Protein AF-A0A2S2P7T7-F1 (afdb_monomer_lite)

pLDDT: mean 81.92, std 14.84, range [44.72, 95.69]

Structure (mmCIF, N/CA/C/O backbone):
data_AF-A0A2S2P7T7-F1
#
_entry.id   AF-A0A2S2P7T7-F1
#
loop_
_atom_site.group_PDB
_atom_site.id
_atom_site.type_symbol
_atom_site.label_atom_id
_atom_site.label_alt_id
_atom_site.label_comp_id
_atom_site.label_asym_id
_atom_site.label_entity_id
_atom_site.label_seq_id
_atom_site.pdbx_PDB_ins_code
_atom_site.Cartn_x
_atom_site.Cartn_y
_atom_site.Cartn_z
_atom_site.occupancy
_atom_site.B_iso_or_equiv
_atom_site.auth_seq_id
_atom_site.auth_comp_id
_atom_site.auth_asym_id
_atom_site.auth_atom_id
_atom_site.pdbx_PDB_model_num
ATOM 1 N N . MET A 1 1 ? -7.819 6.870 -33.671 1.00 62.91 1 MET A N 1
ATOM 2 C CA . MET A 1 1 ? -7.763 7.494 -32.332 1.00 62.91 1 MET A CA 1
ATOM 3 C C . MET A 1 1 ? -7.593 6.439 -31.239 1.00 62.91 1 MET A C 1
ATOM 5 O O . MET A 1 1 ? -6.478 6.295 -30.756 1.00 62.91 1 MET A O 1
ATOM 9 N N . ALA A 1 2 ? -8.591 5.577 -31.005 1.00 85.56 2 ALA A N 1
ATOM 10 C CA . ALA A 1 2 ? -8.567 4.539 -29.960 1.00 85.56 2 ALA A CA 1
ATOM 11 C C . ALA A 1 2 ? -7.322 3.619 -29.948 1.00 85.56 2 ALA A C 1
ATOM 13 O O . ALA A 1 2 ? -6.771 3.332 -28.892 1.00 85.56 2 ALA A O 1
ATOM 14 N N . ARG A 1 3 ? -6.806 3.193 -31.115 1.00 87.12 3 ARG A N 1
ATOM 15 C CA . ARG A 1 3 ? -5.584 2.357 -31.189 1.00 87.12 3 ARG A CA 1
ATOM 16 C C . ARG A 1 3 ? -4.334 3.067 -30.654 1.00 87.12 3 ARG A C 1
ATOM 18 O O . ARG A 1 3 ? -3.453 2.417 -30.099 1.00 87.12 3 ARG A O 1
ATOM 25 N N . HIS A 1 4 ? -4.224 4.375 -30.872 1.00 84.88 4 HIS A N 1
ATOM 26 C CA . HIS A 1 4 ? -3.095 5.164 -30.381 1.00 84.88 4 HIS A CA 1
ATOM 27 C C . HIS A 1 4 ? -3.214 5.376 -28.868 1.00 84.88 4 HIS A C 1
ATOM 29 O O . HIS A 1 4 ? -2.257 5.123 -28.146 1.00 84.88 4 HIS A O 1
ATOM 35 N N . GLU A 1 5 ? -4.407 5.722 -28.387 1.00 88.88 5 GLU A N 1
ATOM 36 C CA . GLU A 1 5 ? -4.699 5.879 -26.957 1.00 88.88 5 GLU A CA 1
ATOM 37 C C . GLU A 1 5 ? -4.453 4.586 -26.175 1.00 88.88 5 GLU A C 1
ATOM 39 O O . GLU A 1 5 ? -3.757 4.612 -25.165 1.00 88.88 5 GLU A O 1
ATOM 44 N N . ALA A 1 6 ? -4.915 3.438 -26.681 1.00 91.12 6 ALA A N 1
ATOM 45 C CA . ALA A 1 6 ? -4.672 2.136 -26.061 1.00 91.12 6 ALA A CA 1
ATOM 46 C C . ALA A 1 6 ? -3.173 1.795 -25.984 1.00 91.12 6 ALA A C 1
ATOM 48 O O . ALA A 1 6 ? -2.701 1.286 -24.968 1.00 91.12 6 ALA A O 1
ATOM 49 N N . LYS A 1 7 ? -2.396 2.113 -27.031 1.00 88.31 7 LYS A N 1
ATOM 50 C CA . LYS A 1 7 ? -0.932 1.948 -27.016 1.00 88.31 7 LYS A CA 1
ATOM 51 C C . LYS A 1 7 ? -0.272 2.852 -25.976 1.00 88.31 7 LYS A C 1
ATOM 53 O O . LYS A 1 7 ? 0.598 2.390 -25.240 1.00 88.31 7 LYS A O 1
ATOM 58 N N . CYS A 1 8 ? -0.688 4.115 -25.898 1.00 86.19 8 CYS A N 1
ATOM 59 C CA . CYS A 1 8 ? -0.191 5.057 -24.900 1.00 86.19 8 CYS A CA 1
ATOM 60 C C . CYS A 1 8 ? -0.525 4.585 -23.483 1.00 86.19 8 CYS A C 1
ATOM 62 O O . CYS A 1 8 ? 0.362 4.552 -22.634 1.00 86.19 8 CYS A O 1
ATOM 64 N N . LEU A 1 9 ? -1.760 4.154 -23.231 1.00 88.88 9 LEU A N 1
ATOM 65 C CA . LEU A 1 9 ? -2.179 3.627 -21.936 1.00 88.88 9 LEU A CA 1
ATOM 66 C C . LEU A 1 9 ? -1.375 2.381 -21.548 1.00 88.88 9 LEU A C 1
ATOM 68 O O . LEU A 1 9 ? -0.834 2.321 -20.448 1.00 88.88 9 LEU A O 1
ATOM 72 N N . CYS A 1 10 ? -1.217 1.429 -22.473 1.00 87.38 10 CYS A N 1
ATOM 73 C CA . CYS A 1 10 ? -0.396 0.240 -22.253 1.00 87.38 10 CYS A CA 1
ATOM 74 C C . CYS A 1 10 ? 1.048 0.605 -21.883 1.00 87.38 10 CYS A C 1
ATOM 76 O O . CYS A 1 10 ? 1.634 -0.042 -21.019 1.00 87.38 10 CYS A O 1
ATOM 78 N N . LYS A 1 11 ? 1.627 1.637 -22.511 1.00 85.19 11 LYS A N 1
ATOM 79 C CA . LYS A 1 11 ? 2.972 2.110 -22.164 1.00 85.19 11 LYS A CA 1
ATOM 80 C C . LYS A 1 11 ? 3.027 2.633 -20.726 1.00 85.19 11 LYS A C 1
ATOM 82 O O . LYS A 1 11 ? 3.958 2.280 -20.018 1.00 85.19 11 LYS A O 1
ATOM 87 N N . HIS A 1 12 ? 2.039 3.417 -20.292 1.00 86.00 12 HIS A N 1
ATOM 88 C CA . HIS A 1 12 ? 1.993 3.973 -18.932 1.00 86.00 12 HIS A CA 1
ATOM 89 C C . HIS A 1 12 ? 1.771 2.901 -17.863 1.00 86.00 12 HIS A C 1
ATOM 91 O O . HIS A 1 12 ? 2.473 2.893 -16.859 1.00 86.00 12 HIS A O 1
ATOM 97 N N . ILE A 1 13 ? 0.845 1.963 -18.091 1.00 88.19 13 ILE A N 1
ATOM 98 C CA . ILE A 1 13 ? 0.573 0.865 -17.146 1.00 88.19 13 ILE A CA 1
ATOM 99 C C . ILE A 1 13 ? 1.809 -0.028 -16.970 1.00 88.19 13 ILE A C 1
ATOM 101 O O . ILE A 1 13 ? 2.064 -0.533 -15.881 1.00 88.19 13 ILE A O 1
ATOM 105 N N . LYS A 1 14 ? 2.616 -0.183 -18.026 1.00 85.38 14 LYS A N 1
ATOM 106 C CA . LYS A 1 14 ? 3.874 -0.939 -17.997 1.00 85.38 14 LYS A CA 1
ATOM 107 C C . LYS A 1 14 ? 5.065 -0.167 -17.418 1.00 85.38 14 LYS A C 1
ATOM 109 O O . LYS A 1 14 ? 6.179 -0.669 -17.479 1.00 85.38 14 LYS A O 1
ATOM 114 N N . GLN A 1 15 ? 4.888 1.042 -16.890 1.00 88.06 15 GLN A N 1
ATOM 115 C CA . GLN A 1 15 ? 5.976 1.741 -16.204 1.00 88.06 15 GLN A CA 1
ATOM 116 C C . GLN A 1 15 ? 6.129 1.204 -14.786 1.00 88.06 15 GLN A C 1
ATOM 118 O O . GLN A 1 15 ? 5.146 1.096 -14.056 1.00 88.06 15 GLN A O 1
ATOM 123 N N . PHE A 1 16 ? 7.366 0.977 -14.344 1.00 88.94 16 PHE A N 1
ATOM 124 C CA . PHE A 1 16 ? 7.631 0.538 -12.973 1.00 88.94 16 PHE A CA 1
ATOM 125 C C . PHE A 1 16 ? 7.026 1.487 -11.927 1.00 88.94 16 PHE A C 1
ATOM 127 O O . PHE A 1 16 ? 6.403 1.046 -10.968 1.00 88.94 16 PHE A O 1
ATOM 134 N N . LYS A 1 17 ? 7.073 2.803 -12.178 1.00 89.00 17 LYS A N 1
ATOM 135 C CA . LYS A 1 17 ? 6.411 3.814 -11.339 1.00 89.00 17 LYS A CA 1
ATOM 136 C C . LYS A 1 17 ? 4.906 3.565 -11.171 1.00 89.00 17 LYS A C 1
ATOM 138 O O . LYS A 1 17 ? 4.375 3.775 -10.078 1.00 89.00 17 LYS A O 1
ATOM 143 N N . PHE A 1 18 ? 4.219 3.138 -12.231 1.00 90.44 18 PHE A N 1
ATOM 144 C CA . PHE A 1 18 ? 2.797 2.808 -12.166 1.00 90.44 18 PHE A CA 1
ATOM 145 C C . PHE A 1 18 ? 2.576 1.571 -11.296 1.00 90.44 18 PHE A C 1
ATOM 147 O O . PHE A 1 18 ? 1.749 1.612 -10.391 1.00 90.44 18 PHE A O 1
ATOM 154 N N . VAL A 1 19 ? 3.377 0.522 -11.496 1.00 91.38 19 VAL A N 1
ATOM 155 C CA . VAL A 1 19 ? 3.330 -0.711 -10.694 1.00 91.38 19 VAL A CA 1
ATOM 156 C C . VAL A 1 19 ? 3.552 -0.413 -9.207 1.00 91.38 19 VAL A C 1
ATOM 158 O O . VAL A 1 19 ? 2.732 -0.807 -8.382 1.00 91.38 19 VAL A O 1
ATOM 161 N N . CYS A 1 20 ? 4.583 0.365 -8.861 1.00 90.81 20 CYS A N 1
ATOM 162 C CA . CYS A 1 20 ? 4.829 0.804 -7.484 1.00 90.81 20 CYS A CA 1
ATOM 163 C C . CYS A 1 20 ? 3.629 1.558 -6.903 1.00 90.81 20 CYS A C 1
ATOM 165 O O . CYS A 1 20 ? 3.226 1.312 -5.770 1.00 90.81 20 CYS A O 1
ATOM 167 N N . SER A 1 21 ? 3.026 2.449 -7.695 1.00 91.31 21 SER A N 1
ATOM 168 C CA . SER A 1 21 ? 1.842 3.199 -7.270 1.00 91.31 21 SER A CA 1
ATOM 169 C C . SER A 1 21 ? 0.663 2.267 -6.987 1.00 91.31 21 SER A C 1
ATOM 171 O O . SER A 1 21 ? 0.004 2.425 -5.967 1.00 91.31 21 SER A O 1
ATOM 173 N N . VAL A 1 22 ? 0.412 1.278 -7.850 1.00 93.00 22 VAL A N 1
ATOM 174 C CA . VAL A 1 22 ? -0.662 0.288 -7.665 1.00 93.00 22 VAL A CA 1
ATOM 175 C C . VAL A 1 22 ? -0.448 -0.526 -6.395 1.00 93.00 22 VAL A C 1
ATOM 177 O O . VAL A 1 22 ? -1.389 -0.695 -5.626 1.00 93.00 22 VAL A O 1
ATOM 180 N N . VAL A 1 23 ? 0.777 -0.988 -6.145 1.00 92.88 23 VAL A N 1
ATOM 181 C CA . VAL A 1 23 ? 1.119 -1.761 -4.943 1.00 92.88 23 VAL A CA 1
ATOM 182 C C . VAL A 1 23 ? 0.862 -0.949 -3.669 1.00 92.88 23 VAL A C 1
ATOM 184 O O . VAL A 1 23 ? 0.220 -1.450 -2.747 1.00 92.88 23 VAL A O 1
ATOM 187 N N . ILE A 1 24 ? 1.290 0.317 -3.636 1.00 91.69 24 ILE A N 1
ATOM 188 C CA . ILE A 1 24 ? 1.051 1.218 -2.497 1.00 91.69 24 ILE A CA 1
ATOM 189 C C . ILE A 1 24 ? -0.451 1.471 -2.312 1.00 91.69 24 ILE A C 1
ATOM 191 O O . ILE A 1 24 ? -0.977 1.346 -1.207 1.00 91.69 24 ILE A O 1
ATOM 195 N N . TRP A 1 25 ? -1.167 1.794 -3.393 1.00 93.44 25 TRP A N 1
ATOM 196 C CA . TRP A 1 25 ? -2.608 2.054 -3.336 1.00 93.44 25 TRP A CA 1
ATOM 197 C C . TRP A 1 25 ? -3.407 0.841 -2.874 1.00 93.44 25 TRP A C 1
ATOM 199 O O . TRP A 1 25 ? -4.344 0.991 -2.092 1.00 93.44 25 TRP A O 1
ATOM 209 N N . HIS A 1 26 ? -3.034 -0.352 -3.329 1.00 94.19 26 HIS A N 1
ATOM 210 C CA . HIS A 1 26 ? -3.657 -1.597 -2.906 1.00 94.19 26 HIS A CA 1
ATOM 211 C C . HIS A 1 26 ? -3.530 -1.801 -1.390 1.00 94.19 26 HIS A C 1
ATOM 213 O O . HIS A 1 26 ? -4.525 -2.117 -0.740 1.00 94.19 26 HIS A O 1
ATOM 219 N N . ASP A 1 27 ? -2.350 -1.562 -0.811 1.00 92.12 27 ASP A N 1
ATOM 220 C CA . ASP A 1 27 ? -2.134 -1.696 0.636 1.00 92.12 27 ASP A CA 1
ATOM 221 C C . ASP A 1 27 ? -2.974 -0.686 1.438 1.00 92.12 27 ASP A C 1
ATOM 223 O O . ASP A 1 27 ? -3.705 -1.068 2.355 1.00 92.12 27 ASP A O 1
ATOM 227 N N . ILE A 1 28 ? -2.975 0.586 1.015 1.00 92.69 28 ILE A N 1
ATOM 228 C CA . ILE A 1 28 ? -3.774 1.655 1.639 1.00 92.69 28 ILE A CA 1
ATOM 229 C C . ILE A 1 28 ? -5.264 1.300 1.626 1.00 92.69 28 ILE A C 1
ATOM 231 O O . ILE A 1 28 ? -5.935 1.349 2.660 1.00 92.69 28 ILE A O 1
ATOM 235 N N . ILE A 1 29 ? -5.799 0.936 0.458 1.00 94.31 29 ILE A N 1
ATOM 236 C CA . ILE A 1 29 ? -7.224 0.627 0.300 1.00 94.31 29 ILE A CA 1
ATOM 237 C C . ILE A 1 29 ? -7.590 -0.604 1.129 1.00 94.31 29 ILE A C 1
ATOM 239 O O . ILE A 1 29 ? -8.623 -0.597 1.798 1.00 94.31 29 ILE A O 1
ATOM 243 N N . ASN A 1 30 ? -6.744 -1.633 1.150 1.00 93.56 30 ASN A N 1
ATOM 244 C CA . ASN A 1 30 ? -6.984 -2.829 1.953 1.00 93.56 30 ASN A CA 1
ATOM 245 C C . ASN A 1 30 ? -6.979 -2.554 3.451 1.00 93.56 30 ASN A C 1
ATOM 247 O O . ASN A 1 30 ? -7.731 -3.200 4.180 1.00 93.56 30 ASN A O 1
ATOM 251 N N . ARG A 1 31 ? -6.183 -1.591 3.924 1.00 92.19 31 ARG A N 1
ATOM 252 C CA . ARG A 1 31 ? -6.194 -1.191 5.333 1.00 92.19 31 ARG A CA 1
ATOM 253 C C . ARG A 1 31 ? -7.427 -0.358 5.688 1.00 92.19 31 ARG A C 1
ATOM 255 O O . ARG A 1 31 ? -8.001 -0.548 6.758 1.00 92.19 31 ARG A O 1
ATOM 262 N N . ILE A 1 32 ? -7.863 0.527 4.791 1.00 94.25 32 ILE A N 1
ATOM 263 C CA . ILE A 1 32 ? -8.996 1.440 5.022 1.00 94.25 32 ILE A CA 1
ATOM 264 C C . ILE A 1 32 ? -10.351 0.743 4.846 1.00 94.25 32 ILE A C 1
ATOM 266 O O . ILE A 1 32 ? -11.287 1.015 5.595 1.00 94.25 32 ILE A O 1
ATOM 270 N N . ASN A 1 33 ? -10.490 -0.161 3.877 1.00 94.69 33 ASN A N 1
ATOM 271 C CA . ASN A 1 33 ? -11.771 -0.768 3.507 1.00 94.69 33 ASN A CA 1
ATOM 272 C C . ASN A 1 33 ? -12.470 -1.515 4.669 1.00 94.69 33 ASN A C 1
ATOM 274 O O . ASN A 1 33 ? -13.658 -1.272 4.890 1.00 94.69 33 ASN A O 1
ATOM 278 N N . PRO A 1 34 ? -11.792 -2.361 5.472 1.00 92.81 34 PRO A N 1
ATOM 279 C CA . PRO A 1 34 ? -12.404 -2.991 6.644 1.00 92.81 34 PRO A CA 1
ATOM 280 C C . PRO A 1 34 ? -12.884 -1.975 7.681 1.00 92.81 34 PRO A C 1
ATOM 282 O O . PRO A 1 34 ? -13.960 -2.148 8.249 1.00 92.81 34 PRO A O 1
ATOM 285 N N . VAL A 1 35 ? -12.121 -0.899 7.892 1.00 93.50 35 VAL A N 1
ATOM 286 C CA . VAL A 1 35 ? -12.485 0.182 8.816 1.00 93.50 35 VAL A CA 1
ATOM 287 C C . VAL A 1 35 ? -13.702 0.938 8.300 1.00 93.50 35 VAL A C 1
ATOM 289 O O . VAL A 1 35 ? -14.653 1.136 9.045 1.00 93.50 35 VAL A O 1
ATOM 292 N N . SER A 1 36 ? -13.738 1.269 7.009 1.00 94.25 36 SER A N 1
ATOM 293 C CA . SER A 1 36 ? -14.898 1.897 6.374 1.00 94.25 36 SER A CA 1
ATOM 294 C C . SER A 1 36 ? -16.161 1.046 6.533 1.00 94.25 36 SER A C 1
ATOM 296 O O . SER A 1 36 ? -17.198 1.550 6.961 1.00 94.25 36 SER A O 1
ATOM 298 N N . LYS A 1 37 ? -16.064 -0.266 6.279 1.00 93.00 37 LYS A N 1
ATOM 299 C CA . LYS A 1 37 ? -17.174 -1.209 6.482 1.00 93.00 37 LYS A CA 1
ATOM 300 C C . LYS A 1 37 ? -17.594 -1.311 7.941 1.00 93.00 37 LYS A C 1
ATOM 302 O O . LYS A 1 37 ? -18.779 -1.460 8.214 1.00 93.00 37 LYS A O 1
ATOM 307 N N . LEU A 1 38 ? -16.640 -1.280 8.870 1.00 91.38 38 LEU A N 1
ATOM 308 C CA . LEU A 1 38 ? -16.932 -1.318 10.296 1.00 91.38 38 LEU A CA 1
ATOM 309 C C . LEU A 1 38 ? -17.716 -0.075 10.710 1.00 91.38 38 LEU A C 1
ATOM 311 O O . LEU A 1 38 ? -18.776 -0.234 11.297 1.00 91.38 38 LEU A O 1
ATOM 315 N N . LEU A 1 39 ? -17.237 1.118 10.353 1.00 91.56 39 LEU A N 1
ATOM 316 C CA . LEU A 1 39 ? -17.841 2.404 10.719 1.00 91.56 39 LEU A CA 1
ATOM 317 C C . LEU A 1 39 ? -19.237 2.620 10.118 1.00 91.56 39 LEU A C 1
ATOM 319 O O . LEU A 1 39 ? -20.017 3.393 10.657 1.00 91.56 39 LEU A O 1
ATOM 323 N N . GLN A 1 40 ? -19.567 1.933 9.023 1.00 93.12 40 GLN A N 1
ATOM 324 C CA . GLN A 1 40 ? -20.899 1.971 8.411 1.00 93.12 40 GLN A CA 1
ATOM 325 C C . GLN A 1 40 ? -21.923 1.049 9.096 1.00 93.12 40 GLN A C 1
ATOM 327 O O . GLN A 1 40 ? -23.095 1.050 8.719 1.00 93.12 40 GLN A O 1
ATOM 332 N N . LYS A 1 41 ? -21.521 0.231 10.079 1.00 92.25 41 LYS A N 1
ATOM 333 C CA . LYS A 1 41 ? -22.471 -0.601 10.829 1.00 92.25 41 LYS A CA 1
ATOM 334 C C . LYS A 1 41 ? -23.296 0.267 11.783 1.00 92.25 41 LYS A C 1
ATOM 336 O O . LYS A 1 41 ? -22.786 1.201 12.384 1.00 92.25 41 LYS A O 1
ATOM 341 N N . ILE A 1 42 ? -24.561 -0.102 11.980 1.00 87.69 42 ILE A N 1
ATOM 342 C CA . ILE A 1 42 ? -25.484 0.617 12.879 1.00 87.69 42 ILE A CA 1
ATOM 343 C C . ILE A 1 42 ? -25.022 0.561 14.348 1.00 87.69 42 ILE A C 1
ATOM 345 O O . ILE A 1 42 ? -25.204 1.523 15.084 1.00 87.69 42 ILE A O 1
ATOM 349 N N . ASN A 1 43 ? -24.384 -0.537 14.764 1.00 88.31 43 ASN A N 1
ATOM 350 C CA . ASN A 1 43 ? -24.019 -0.790 16.164 1.00 88.31 43 ASN A CA 1
ATOM 351 C C . ASN A 1 43 ? -22.520 -0.587 16.435 1.00 88.31 43 ASN A C 1
ATOM 353 O O . ASN A 1 43 ? -21.862 -1.479 16.973 1.00 88.31 43 ASN A O 1
ATOM 357 N N . VAL A 1 44 ? -21.950 0.545 16.025 1.00 88.94 44 VAL A N 1
ATOM 358 C CA . VAL A 1 44 ? -20.542 0.852 16.316 1.00 88.94 44 VAL A CA 1
ATOM 359 C C . VAL A 1 44 ? -20.445 1.679 17.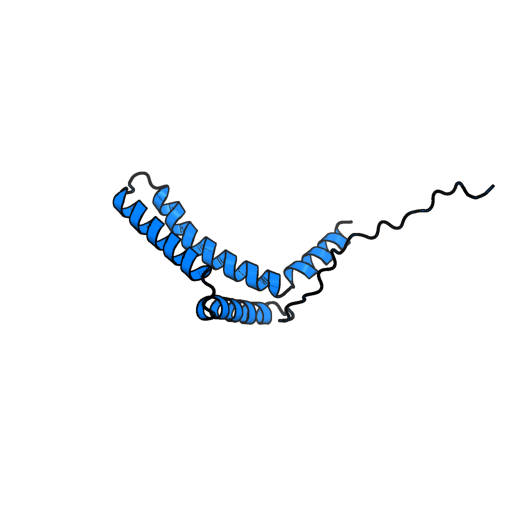586 1.00 88.94 44 VAL A C 1
ATOM 361 O O . VAL A 1 44 ? -21.008 2.767 17.675 1.00 88.94 44 VAL A O 1
ATOM 364 N N . ASP A 1 45 ? -19.688 1.173 18.554 1.00 92.31 45 ASP A N 1
ATOM 365 C CA . ASP A 1 45 ? -19.289 1.954 19.716 1.00 92.31 45 ASP A CA 1
ATOM 366 C C . ASP A 1 45 ? -18.315 3.074 19.303 1.00 92.31 45 ASP A C 1
ATOM 368 O O . ASP A 1 45 ? -17.315 2.830 18.621 1.00 92.31 45 ASP A O 1
ATOM 372 N N . ILE A 1 46 ? -18.606 4.309 19.718 1.00 90.31 46 ILE A N 1
ATOM 373 C CA . ILE A 1 46 ? -17.854 5.508 19.312 1.00 90.31 46 ILE A CA 1
ATOM 374 C C . ILE A 1 46 ? -16.413 5.452 19.830 1.00 90.31 46 ILE A C 1
ATOM 376 O O . ILE A 1 46 ? -15.492 5.849 19.116 1.00 90.31 46 ILE A O 1
ATOM 380 N N . SER A 1 47 ? -16.200 4.925 21.040 1.00 92.31 47 SER A N 1
ATOM 381 C CA . SER A 1 47 ? -14.852 4.776 21.602 1.00 92.31 47 SER A CA 1
ATOM 382 C C . SER A 1 47 ? -14.016 3.821 20.747 1.00 92.31 47 SER A C 1
ATOM 384 O O . SER A 1 47 ? -12.907 4.149 20.321 1.00 92.31 47 SER A O 1
ATOM 386 N N . THR A 1 48 ? -14.603 2.682 20.379 1.00 90.50 48 THR A N 1
ATOM 387 C CA . THR A 1 48 ? -13.998 1.700 19.472 1.00 90.50 48 THR A CA 1
ATOM 388 C C . THR A 1 48 ? -13.723 2.296 18.086 1.00 90.50 48 THR A C 1
ATOM 390 O O . THR A 1 48 ? -12.650 2.083 17.519 1.00 90.50 48 THR A O 1
ATOM 393 N N . ALA A 1 49 ? -14.655 3.079 17.531 1.00 92.31 49 ALA A N 1
ATOM 394 C CA . ALA A 1 49 ? -14.461 3.770 16.255 1.00 92.31 49 ALA A CA 1
ATOM 395 C C . ALA A 1 49 ? -13.259 4.722 16.288 1.00 92.31 49 ALA A C 1
ATOM 397 O O . 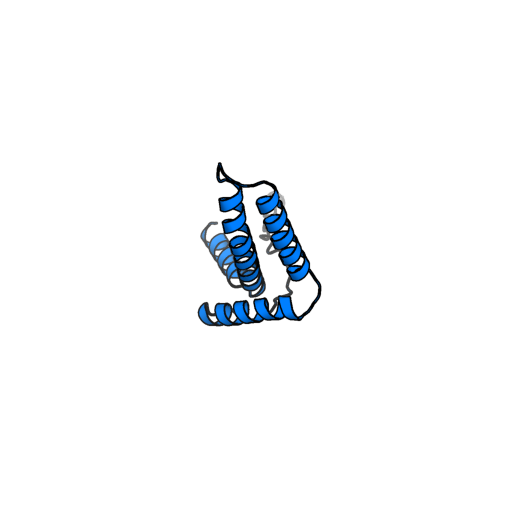ALA A 1 49 ? -12.455 4.732 15.353 1.00 92.31 49 ALA A O 1
ATOM 398 N N . MET A 1 50 ? -13.121 5.492 17.369 1.00 94.12 50 MET A N 1
ATOM 399 C CA . MET A 1 50 ? -12.036 6.453 17.542 1.00 94.12 50 MET A CA 1
ATOM 400 C C . MET A 1 50 ? -10.675 5.757 17.596 1.00 94.12 50 MET A C 1
ATOM 402 O O . MET A 1 50 ? -9.779 6.122 16.839 1.00 94.12 50 MET A O 1
ATOM 406 N N . GLN A 1 51 ? -10.556 4.678 18.374 1.00 94.50 51 GLN A N 1
ATOM 407 C CA . GLN A 1 51 ? -9.328 3.877 18.447 1.00 94.50 51 GLN A CA 1
ATOM 408 C C . GLN A 1 51 ? -8.913 3.317 17.080 1.00 94.50 51 GLN A C 1
ATOM 410 O O . GLN A 1 51 ? -7.741 3.330 16.704 1.00 94.50 51 GLN A O 1
ATOM 415 N N . ILE A 1 52 ? -9.872 2.821 16.298 1.00 93.56 52 ILE A N 1
ATOM 416 C CA . ILE A 1 52 ? -9.578 2.242 14.983 1.00 93.56 52 ILE A CA 1
ATOM 417 C C . ILE A 1 52 ? -9.155 3.327 13.987 1.00 93.56 52 ILE A C 1
ATOM 419 O O . ILE A 1 52 ? -8.235 3.102 13.199 1.00 93.56 52 ILE A O 1
ATOM 423 N N . LEU A 1 53 ? -9.775 4.507 14.036 1.00 94.62 53 LEU A N 1
ATOM 424 C CA . LEU A 1 53 ? -9.369 5.655 13.224 1.00 94.62 53 LEU A CA 1
ATOM 425 C C . LEU A 1 53 ? -7.967 6.154 13.593 1.00 94.62 53 LEU A C 1
ATOM 427 O O . LEU A 1 53 ? -7.175 6.429 12.692 1.00 94.62 53 LEU A O 1
ATOM 431 N N . GLU A 1 54 ? -7.629 6.214 14.882 1.00 95.69 54 GLU A N 1
ATOM 432 C CA . GLU A 1 54 ? -6.280 6.553 15.351 1.00 95.69 54 GLU A CA 1
ATOM 433 C C . GLU A 1 54 ? -5.239 5.558 14.831 1.00 95.69 54 GLU A C 1
ATOM 435 O O . GLU A 1 54 ? -4.204 5.965 14.305 1.00 95.69 54 GLU A O 1
ATOM 440 N N . ASN A 1 55 ? -5.544 4.259 14.865 1.00 93.88 55 ASN A N 1
ATOM 441 C CA . ASN A 1 55 ? -4.664 3.224 14.323 1.00 93.88 55 ASN A CA 1
ATOM 442 C C . ASN A 1 55 ? -4.451 3.361 12.806 1.00 93.88 55 ASN A C 1
ATOM 444 O O . ASN A 1 55 ? -3.333 3.186 12.318 1.00 93.88 55 ASN A O 1
ATOM 448 N N . VAL A 1 56 ? -5.501 3.682 12.038 1.00 94.50 56 VAL A N 1
ATOM 449 C CA . VAL A 1 56 ? -5.365 3.960 10.595 1.00 94.50 56 VAL A CA 1
ATOM 450 C C . VAL A 1 56 ? -4.531 5.217 10.361 1.00 94.50 56 VAL A C 1
ATOM 452 O O . VAL A 1 56 ? -3.688 5.232 9.465 1.00 94.50 56 VAL A O 1
ATOM 455 N N . LEU A 1 57 ? -4.730 6.258 11.169 1.00 94.00 57 LEU A N 1
ATOM 456 C CA . LEU A 1 57 ? -3.967 7.498 11.077 1.00 94.00 57 LEU A CA 1
ATOM 457 C C . LEU A 1 57 ? -2.478 7.270 11.362 1.00 94.00 57 LEU A C 1
ATOM 459 O O . LEU A 1 57 ? -1.641 7.804 10.636 1.00 94.00 57 LEU A O 1
ATOM 463 N N . LEU A 1 58 ? -2.144 6.486 12.390 1.00 92.75 58 LEU A N 1
ATOM 464 C CA . LEU A 1 58 ? -0.766 6.106 12.706 1.00 92.75 58 LEU A CA 1
ATOM 465 C C . LEU A 1 58 ? -0.127 5.347 11.542 1.00 92.75 58 LEU A C 1
ATOM 467 O O . LEU A 1 58 ? 0.925 5.762 11.065 1.00 92.75 58 LEU A O 1
ATOM 471 N N . TYR A 1 59 ? -0.817 4.342 10.999 1.00 90.81 59 TYR A N 1
ATOM 472 C CA . TYR A 1 59 ? -0.352 3.611 9.818 1.00 90.81 59 TYR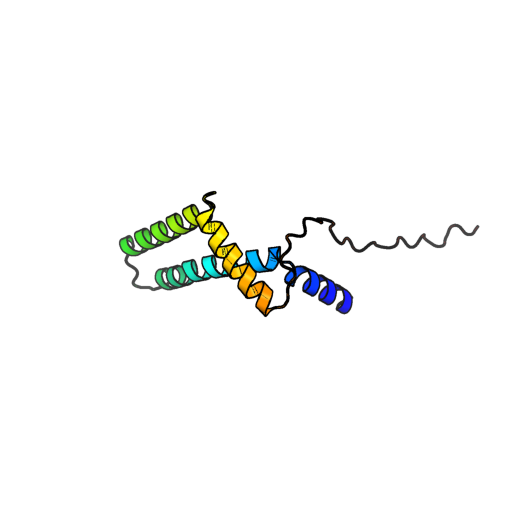 A CA 1
ATOM 473 C C . TYR A 1 59 ? -0.084 4.537 8.618 1.00 90.81 59 TYR A C 1
ATOM 475 O O . TYR A 1 59 ? 0.961 4.436 7.983 1.00 90.81 59 TYR A O 1
ATOM 483 N N . LEU A 1 60 ? -0.986 5.477 8.306 1.00 90.12 60 LEU A N 1
ATOM 484 C CA . LEU A 1 60 ? -0.787 6.413 7.189 1.00 90.12 60 LEU A CA 1
ATOM 485 C C . LEU A 1 60 ? 0.378 7.381 7.433 1.00 90.12 60 LEU A C 1
ATOM 487 O O . LEU A 1 60 ? 1.054 7.781 6.484 1.00 90.12 60 LEU A O 1
ATOM 491 N N . LYS A 1 61 ? 0.616 7.770 8.691 1.00 90.31 61 LYS A N 1
ATOM 492 C CA . LYS A 1 61 ? 1.777 8.582 9.070 1.00 90.31 61 LYS A CA 1
ATOM 493 C C . LYS A 1 61 ? 3.068 7.795 8.891 1.00 90.31 61 LYS A C 1
ATOM 495 O O . LYS A 1 61 ? 3.974 8.313 8.256 1.00 90.31 61 LYS A O 1
ATOM 500 N N . GLU A 1 62 ? 3.131 6.560 9.377 1.00 87.69 62 GLU A N 1
ATOM 501 C CA . GLU A 1 62 ? 4.283 5.665 9.204 1.00 87.69 62 GLU A CA 1
ATOM 502 C C . GLU A 1 62 ? 4.571 5.386 7.729 1.00 87.69 62 GLU A C 1
ATOM 504 O O . GLU A 1 62 ? 5.717 5.468 7.306 1.00 87.69 62 GLU A O 1
ATOM 509 N N . LEU A 1 63 ? 3.527 5.151 6.930 1.00 86.69 63 LEU A N 1
ATOM 510 C CA . LEU A 1 63 ? 3.637 4.971 5.484 1.00 86.69 63 LEU A CA 1
ATOM 511 C C . LEU A 1 63 ? 4.243 6.198 4.784 1.00 86.69 63 LEU A C 1
ATOM 513 O O . LEU A 1 63 ? 4.942 6.058 3.783 1.00 86.69 63 LEU A O 1
ATOM 517 N N . ARG A 1 64 ? 3.934 7.405 5.277 1.00 84.56 64 ARG A N 1
ATOM 518 C CA . ARG A 1 64 ? 4.427 8.676 4.728 1.00 84.56 64 ARG A CA 1
ATOM 519 C C . ARG A 1 64 ? 5.792 9.078 5.289 1.00 84.56 64 ARG A C 1
ATOM 521 O O . ARG A 1 64 ? 6.477 9.877 4.652 1.00 84.56 64 ARG A O 1
ATOM 528 N N . SER A 1 65 ? 6.160 8.602 6.475 1.00 82.00 65 SER A N 1
ATOM 529 C CA . SER A 1 65 ? 7.454 8.887 7.087 1.00 82.00 65 SER A CA 1
ATOM 530 C C . SER A 1 65 ? 8.574 8.485 6.131 1.00 82.00 65 SER A C 1
ATOM 532 O O . SER A 1 65 ? 8.524 7.429 5.511 1.00 82.00 65 SER A O 1
ATOM 534 N N . ASN A 1 66 ? 9.605 9.324 6.021 1.00 65.56 66 ASN A N 1
ATOM 535 C CA . ASN A 1 66 ? 10.767 9.074 5.159 1.00 65.56 66 ASN A CA 1
ATOM 536 C C . ASN A 1 66 ? 11.684 7.957 5.709 1.00 65.56 66 ASN A C 1
ATOM 538 O O . ASN A 1 66 ? 12.893 8.004 5.506 1.00 65.56 66 ASN A O 1
ATOM 542 N N . SER A 1 67 ? 11.150 6.999 6.470 1.00 65.25 67 SER A N 1
ATOM 543 C CA . SER A 1 67 ? 11.889 5.819 6.899 1.00 65.25 67 SER A CA 1
ATOM 544 C C . SER A 1 67 ? 11.988 4.854 5.720 1.00 65.25 67 SER A C 1
ATOM 546 O O . SER A 1 67 ? 10.984 4.343 5.219 1.00 65.25 67 SER A O 1
ATOM 548 N N . ASP A 1 68 ? 13.217 4.593 5.274 1.00 64.25 68 ASP A N 1
ATOM 549 C CA . ASP A 1 68 ? 13.499 3.760 4.099 1.00 64.25 68 ASP A CA 1
ATOM 550 C C . ASP A 1 68 ? 12.865 2.358 4.190 1.00 64.25 68 ASP A C 1
ATOM 552 O O . ASP A 1 68 ? 12.507 1.758 3.178 1.00 64.25 68 ASP A O 1
ATOM 556 N N . GLU A 1 69 ? 12.653 1.841 5.403 1.00 70.25 69 GLU A N 1
ATOM 557 C CA . GLU A 1 69 ? 12.078 0.515 5.662 1.00 70.25 69 GLU A CA 1
ATOM 558 C C . GLU A 1 69 ? 10.674 0.328 5.069 1.00 70.25 69 GLU A C 1
ATOM 560 O O . GLU A 1 69 ? 10.385 -0.716 4.475 1.00 70.25 69 GLU A O 1
ATOM 565 N N . GLY A 1 70 ? 9.809 1.342 5.177 1.00 69.75 70 GLY A N 1
ATOM 566 C CA . GLY A 1 70 ? 8.438 1.266 4.673 1.00 69.75 70 GLY A CA 1
ATOM 567 C C . GLY A 1 70 ? 8.405 1.230 3.149 1.00 69.75 70 GLY A C 1
ATOM 568 O O . GLY A 1 70 ? 7.744 0.380 2.551 1.00 69.75 70 GLY A O 1
ATOM 569 N N . PHE A 1 71 ? 9.176 2.110 2.511 1.00 77.94 71 PHE A N 1
ATOM 570 C CA . PHE A 1 71 ? 9.213 2.214 1.055 1.00 77.94 71 PHE A CA 1
ATOM 571 C C . PHE A 1 71 ? 9.902 1.008 0.403 1.00 77.94 71 PHE A C 1
ATOM 573 O O . PHE A 1 71 ? 9.412 0.491 -0.604 1.00 77.94 71 PHE A O 1
ATOM 580 N N . ASN A 1 72 ? 10.970 0.485 1.014 1.00 85.00 72 ASN A N 1
ATOM 581 C CA . ASN A 1 72 ? 11.692 -0.692 0.524 1.00 85.00 72 ASN A CA 1
ATOM 582 C C . ASN A 1 72 ? 10.792 -1.928 0.407 1.00 85.00 72 ASN A C 1
ATOM 584 O O . ASN A 1 72 ? 10.887 -2.668 -0.575 1.00 85.00 72 ASN A O 1
ATOM 588 N N . LYS A 1 73 ? 9.861 -2.120 1.351 1.00 88.00 73 LYS A N 1
ATOM 589 C CA . LYS A 1 73 ? 8.862 -3.197 1.287 1.00 88.00 73 LYS A CA 1
ATOM 590 C C . LYS A 1 73 ? 7.997 -3.096 0.025 1.00 88.00 73 LYS A C 1
ATOM 592 O O . LYS A 1 73 ? 7.787 -4.096 -0.660 1.00 88.00 73 LYS A O 1
ATOM 597 N N . PHE A 1 74 ? 7.514 -1.902 -0.317 1.00 89.06 74 PHE A N 1
ATOM 598 C CA . PHE A 1 74 ? 6.682 -1.713 -1.511 1.00 89.06 74 PHE A CA 1
ATOM 599 C C . PHE A 1 74 ? 7.477 -1.839 -2.805 1.00 89.06 74 PHE A C 1
ATOM 601 O O . PHE A 1 74 ? 6.966 -2.402 -3.771 1.00 89.06 74 PHE A O 1
ATOM 608 N N . ILE A 1 75 ? 8.731 -1.380 -2.820 1.00 89.50 75 ILE A N 1
ATOM 609 C CA . ILE A 1 75 ? 9.629 -1.588 -3.960 1.00 89.50 75 ILE A CA 1
ATOM 610 C C . ILE A 1 75 ? 9.878 -3.078 -4.185 1.00 89.50 75 ILE A C 1
ATOM 612 O O . ILE A 1 75 ? 9.808 -3.527 -5.328 1.00 89.50 75 ILE A O 1
ATOM 616 N N . PHE A 1 76 ? 10.093 -3.860 -3.125 1.00 91.44 76 PHE A N 1
ATOM 617 C CA . PHE A 1 76 ? 10.233 -5.311 -3.230 1.00 91.44 76 PHE A CA 1
ATOM 618 C C . PHE A 1 76 ? 8.994 -5.952 -3.876 1.00 91.44 76 PHE A C 1
ATOM 620 O O . PHE A 1 76 ? 9.118 -6.621 -4.900 1.00 91.44 76 PHE A O 1
ATOM 627 N N . TYR A 1 77 ? 7.790 -5.675 -3.367 1.00 91.69 77 TYR A N 1
ATOM 628 C CA . TYR A 1 77 ? 6.563 -6.228 -3.956 1.00 91.69 77 TYR A CA 1
ATOM 629 C C . TYR A 1 77 ? 6.306 -5.758 -5.387 1.00 91.69 77 TYR A C 1
ATOM 631 O O . TYR A 1 77 ? 5.882 -6.549 -6.226 1.00 91.69 77 TYR A O 1
ATOM 639 N N . ALA A 1 78 ? 6.581 -4.491 -5.696 1.00 92.06 78 ALA A N 1
ATOM 640 C CA . ALA A 1 78 ? 6.460 -3.976 -7.055 1.00 92.06 78 ALA A CA 1
ATOM 641 C C . ALA A 1 78 ? 7.466 -4.631 -8.007 1.00 92.06 78 ALA A C 1
ATOM 643 O O . ALA A 1 78 ? 7.160 -4.819 -9.182 1.00 92.06 78 ALA A O 1
ATOM 644 N N . THR A 1 79 ? 8.647 -4.995 -7.508 1.00 92.12 79 THR A N 1
ATOM 645 C CA . THR A 1 79 ? 9.674 -5.715 -8.268 1.00 92.12 79 THR A CA 1
ATOM 646 C C . THR A 1 79 ? 9.209 -7.127 -8.596 1.00 92.12 79 THR A C 1
ATOM 648 O O . THR A 1 79 ? 9.280 -7.528 -9.756 1.00 92.12 79 THR A O 1
ATOM 651 N N . GLU A 1 80 ? 8.694 -7.861 -7.610 1.00 92.56 80 GLU A N 1
ATOM 652 C CA . GLU A 1 80 ? 8.150 -9.208 -7.818 1.00 92.56 80 GLU A CA 1
ATOM 653 C C . GLU A 1 80 ? 6.975 -9.179 -8.801 1.00 92.56 80 GLU A C 1
ATOM 655 O O . GLU A 1 80 ? 7.000 -9.879 -9.812 1.00 92.56 80 GLU A O 1
ATOM 660 N N . LEU A 1 81 ? 6.020 -8.265 -8.596 1.00 90.88 81 LEU A N 1
ATOM 661 C CA . LEU A 1 81 ? 4.896 -8.080 -9.512 1.00 90.88 81 LEU A CA 1
ATOM 662 C C . LEU A 1 81 ? 5.371 -7.688 -10.918 1.00 90.88 81 LEU A C 1
ATOM 664 O O . LEU A 1 81 ? 4.874 -8.207 -11.912 1.00 90.88 81 LEU A O 1
ATOM 668 N N . GLY A 1 82 ? 6.358 -6.794 -11.012 1.00 88.88 82 GLY A N 1
ATOM 669 C CA . GLY A 1 82 ? 6.959 -6.347 -12.265 1.00 88.88 82 GLY A CA 1
ATOM 670 C C . GLY A 1 82 ? 7.611 -7.481 -13.060 1.00 88.88 82 GLY A C 1
ATOM 671 O O . GLY A 1 82 ? 7.487 -7.502 -14.287 1.00 88.88 82 GLY A O 1
ATOM 672 N N . LYS A 1 83 ? 8.248 -8.446 -12.381 1.00 89.38 83 LYS A N 1
ATOM 673 C CA . LYS A 1 83 ? 8.792 -9.661 -13.012 1.00 89.38 83 LYS A CA 1
ATOM 674 C C . LYS A 1 83 ? 7.679 -10.531 -13.597 1.00 89.38 83 LYS A C 1
ATOM 676 O O . LYS A 1 83 ? 7.809 -10.970 -14.735 1.00 89.38 83 LYS A O 1
ATOM 681 N N . GLU A 1 84 ? 6.579 -10.730 -12.869 1.00 89.38 84 GLU A N 1
ATOM 682 C CA . GLU A 1 84 ? 5.435 -11.533 -13.333 1.00 89.38 84 GLU A CA 1
ATOM 683 C C . GLU A 1 84 ? 4.776 -10.944 -14.587 1.00 89.38 84 GLU A C 1
ATOM 685 O O . GLU A 1 84 ? 4.476 -11.663 -15.540 1.00 89.38 84 GLU A O 1
ATOM 690 N N . ILE A 1 85 ? 4.588 -9.622 -14.620 1.00 87.12 85 ILE A N 1
ATOM 691 C CA . ILE A 1 85 ? 3.945 -8.924 -15.748 1.00 87.12 85 ILE A CA 1
ATOM 692 C C . ILE A 1 85 ? 4.928 -8.517 -16.861 1.00 87.12 85 ILE A C 1
ATOM 694 O O . ILE A 1 85 ? 4.530 -7.841 -17.816 1.00 87.12 85 ILE A O 1
ATOM 698 N N . ASN A 1 86 ? 6.199 -8.925 -16.750 1.00 85.44 86 ASN A N 1
ATOM 699 C CA . ASN A 1 86 ? 7.288 -8.630 -17.684 1.00 85.44 86 ASN A CA 1
ATOM 700 C C . ASN A 1 86 ? 7.427 -7.123 -17.990 1.00 85.44 86 ASN A C 1
ATOM 702 O O . ASN A 1 86 ? 7.412 -6.675 -19.143 1.00 85.44 86 ASN A O 1
ATOM 706 N N . VAL A 1 87 ? 7.498 -6.326 -16.923 1.00 84.56 87 VAL A N 1
ATOM 707 C CA . VAL A 1 87 ? 7.732 -4.880 -16.951 1.00 84.56 87 VAL A CA 1
ATOM 708 C C . VAL A 1 87 ? 9.203 -4.581 -16.693 1.00 84.56 87 VAL A C 1
ATOM 710 O O . VAL A 1 87 ? 9.861 -5.207 -15.868 1.00 84.56 87 VAL A O 1
ATOM 713 N N . TYR A 1 88 ? 9.721 -3.573 -17.391 1.00 79.62 88 TYR A N 1
ATOM 714 C CA . TYR A 1 88 ? 11.078 -3.096 -17.183 1.00 79.62 88 TYR A CA 1
ATOM 715 C C . TYR A 1 88 ? 11.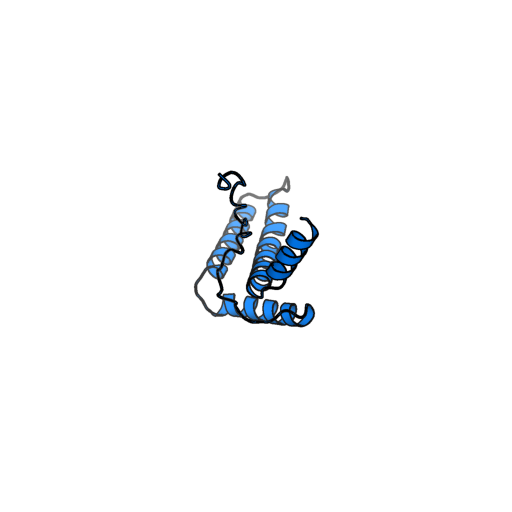178 -2.352 -15.844 1.00 79.62 88 TYR A C 1
ATOM 717 O O . TYR A 1 88 ? 10.510 -1.337 -15.639 1.00 79.62 88 TYR A O 1
ATOM 725 N N . LEU A 1 89 ? 12.008 -2.860 -14.933 1.00 81.69 89 LEU A N 1
ATOM 726 C CA . LEU A 1 89 ? 12.116 -2.433 -13.530 1.00 81.69 89 LEU A CA 1
ATOM 727 C C . LEU A 1 89 ? 12.941 -1.147 -13.342 1.00 81.69 89 LEU A C 1
ATOM 729 O O . LEU A 1 89 ? 13.687 -1.009 -12.376 1.00 81.69 89 LEU A O 1
ATOM 733 N N . ILE A 1 90 ? 12.850 -0.210 -14.285 1.00 82.50 90 ILE A N 1
ATOM 734 C CA . ILE A 1 90 ? 13.609 1.042 -14.247 1.00 82.50 90 ILE A CA 1
ATOM 735 C C . ILE 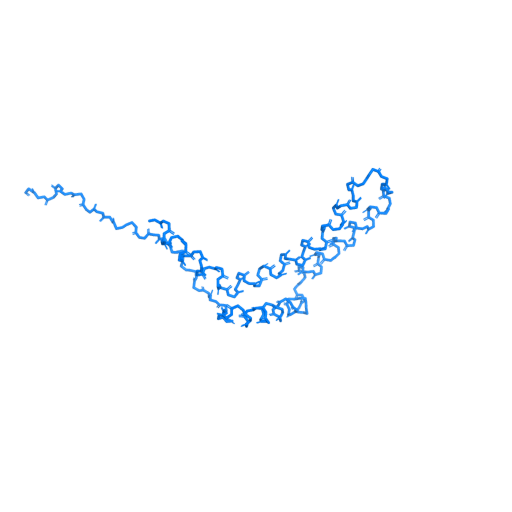A 1 90 ? 12.650 2.207 -14.037 1.00 82.50 90 ILE A C 1
ATOM 737 O O . ILE A 1 90 ? 11.625 2.331 -14.713 1.00 82.50 90 ILE A O 1
ATOM 741 N N . PHE A 1 91 ? 13.002 3.085 -13.098 1.00 77.75 91 PHE A N 1
ATOM 742 C CA . PHE A 1 91 ? 12.357 4.383 -12.966 1.00 77.75 91 PHE A CA 1
ATOM 743 C C . PHE A 1 91 ? 12.752 5.252 -14.156 1.00 77.75 91 PHE A C 1
ATOM 745 O O . PHE A 1 91 ? 13.827 5.845 -14.195 1.00 77.75 91 PHE A O 1
ATOM 752 N N . ASP A 1 92 ? 11.876 5.294 -15.153 1.00 67.44 92 ASP A N 1
ATOM 753 C CA . ASP A 1 92 ? 12.024 6.212 -16.268 1.00 67.44 92 ASP A CA 1
ATOM 754 C C . ASP A 1 92 ? 11.697 7.635 -15.787 1.00 67.44 92 ASP A C 1
ATOM 756 O O . ASP A 1 92 ? 10.552 7.957 -15.453 1.00 67.44 92 ASP A O 1
ATOM 760 N N . PHE A 1 93 ? 12.727 8.476 -15.699 1.00 58.53 93 PHE A N 1
ATOM 761 C CA . PHE A 1 93 ? 12.607 9.891 -15.347 1.00 58.53 93 PHE A CA 1
ATOM 762 C C . PHE A 1 93 ? 12.253 10.768 -16.555 1.00 58.53 93 PHE A C 1
ATOM 764 O O . PHE A 1 93 ? 12.151 11.986 -16.39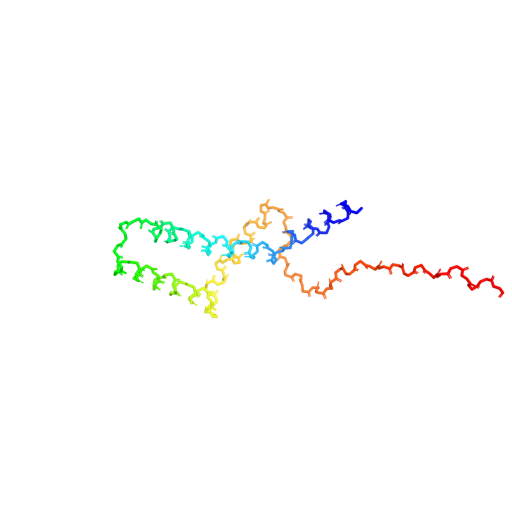8 1.00 58.53 93 PHE A O 1
ATOM 771 N N . SER A 1 94 ? 12.058 10.193 -17.752 1.00 54.38 94 SER A N 1
ATOM 772 C CA . SER A 1 94 ? 11.687 10.956 -18.945 1.00 54.38 94 SER A CA 1
ATOM 773 C C . SER A 1 94 ? 10.243 11.469 -18.853 1.00 54.38 94 SER A C 1
ATOM 775 O O . SER A 1 94 ? 9.279 10.935 -19.399 1.00 54.38 94 SER A O 1
ATOM 777 N N . ILE A 1 95 ? 10.093 12.582 -18.139 1.00 51.66 95 ILE A N 1
ATOM 778 C CA . ILE A 1 95 ? 8.923 13.448 -18.193 1.00 51.66 95 ILE A CA 1
ATOM 779 C C . ILE A 1 95 ? 9.026 14.239 -19.496 1.00 51.66 95 ILE A C 1
ATOM 781 O O . ILE A 1 95 ? 9.467 15.381 -19.536 1.00 51.66 95 ILE A O 1
ATOM 785 N N . GLY A 1 96 ? 8.609 13.619 -20.589 1.00 47.72 96 GLY A N 1
ATOM 786 C CA . GLY A 1 96 ? 8.018 14.349 -21.695 1.00 47.72 96 GLY A CA 1
ATOM 787 C C . GLY A 1 96 ? 6.541 14.014 -21.681 1.00 47.72 96 GLY A C 1
ATOM 788 O O . GLY A 1 96 ? 6.186 12.856 -21.903 1.00 47.72 96 GLY A O 1
ATOM 789 N N . ARG A 1 97 ? 5.663 14.992 -21.423 1.00 48.19 97 ARG A N 1
ATOM 790 C CA . ARG A 1 97 ? 4.261 14.845 -21.832 1.00 48.19 97 ARG A CA 1
ATOM 791 C C . ARG A 1 97 ? 4.308 14.405 -23.294 1.00 48.19 97 ARG A C 1
ATOM 793 O O . ARG A 1 97 ? 4.899 15.107 -24.110 1.00 48.19 97 ARG A O 1
ATOM 800 N N . ILE A 1 98 ? 3.741 13.245 -23.626 1.00 51.03 98 ILE A N 1
ATOM 801 C CA . ILE A 1 98 ? 3.501 12.894 -25.028 1.00 51.03 98 ILE A CA 1
ATOM 802 C C . ILE A 1 98 ? 2.338 13.788 -25.457 1.00 51.03 98 ILE A C 1
ATOM 804 O O . ILE A 1 98 ? 1.186 13.366 -25.515 1.00 51.03 98 ILE A O 1
ATOM 808 N N . GLU A 1 99 ? 2.620 15.076 -25.637 1.00 49.31 99 GLU A N 1
ATOM 809 C CA . GLU A 1 99 ? 1.710 15.975 -26.313 1.00 49.31 99 GLU A CA 1
ATOM 810 C C . GLU A 1 99 ? 1.599 15.421 -27.725 1.00 49.31 99 GLU A C 1
ATOM 812 O O . GLU A 1 99 ? 2.602 15.257 -28.423 1.00 49.31 99 GLU A O 1
ATOM 817 N N . ALA A 1 100 ? 0.385 15.046 -28.125 1.00 49.16 100 ALA A N 1
ATOM 818 C CA . ALA A 1 100 ? 0.123 14.759 -29.519 1.00 49.16 100 ALA A CA 1
ATOM 819 C C . ALA A 1 100 ? 0.601 15.987 -30.297 1.00 49.16 100 ALA A C 1
ATOM 821 O O . ALA A 1 100 ? 0.002 17.057 -30.170 1.00 49.16 100 ALA A O 1
ATOM 822 N N . GLN A 1 101 ? 1.699 15.861 -31.049 1.00 49.50 101 GLN A N 1
ATOM 823 C CA . GLN A 1 101 ? 2.107 16.914 -31.961 1.00 49.50 101 GLN A CA 1
ATOM 824 C C . GLN A 1 101 ? 0.952 17.074 -32.942 1.00 49.50 101 GLN A C 1
ATOM 826 O O . GLN A 1 101 ? 0.766 16.271 -33.857 1.00 49.50 101 GLN A O 1
ATOM 831 N N . ARG A 1 102 ? 0.119 18.091 -32.714 1.00 55.03 102 ARG A N 1
ATOM 832 C CA . ARG A 1 102 ? -0.785 18.587 -33.735 1.00 55.03 102 ARG A CA 1
ATOM 833 C C . ARG A 1 102 ? 0.143 19.097 -34.819 1.00 55.03 102 ARG A C 1
ATOM 835 O O . ARG A 1 102 ? 0.707 20.179 -34.678 1.00 55.03 102 ARG A O 1
ATOM 842 N N . VAL A 1 103 ? 0.366 18.292 -35.854 1.00 59.81 103 VAL A N 1
ATOM 843 C CA . VAL A 1 103 ? 0.998 18.783 -37.074 1.00 59.81 103 VAL A CA 1
ATOM 844 C C . VAL A 1 103 ? 0.153 19.978 -37.491 1.00 59.81 103 VAL A C 1
ATOM 846 O O . VAL A 1 103 ? -1.025 19.814 -37.812 1.00 59.81 103 VAL A O 1
ATOM 849 N N . LYS A 1 104 ? 0.707 21.190 -37.378 1.00 57.66 104 LYS A N 1
ATOM 850 C CA . LYS A 1 104 ? 0.067 22.376 -37.935 1.00 57.66 104 LYS A CA 1
ATOM 851 C C . LYS A 1 104 ? -0.038 22.101 -39.428 1.00 57.66 104 LYS A C 1
ATOM 853 O O . LYS A 1 104 ? 0.971 22.083 -40.124 1.00 57.66 104 LYS A O 1
ATOM 858 N N . GLN A 1 105 ? -1.244 21.813 -39.907 1.00 60.78 105 GLN A N 1
ATOM 859 C CA . GLN A 1 105 ? -1.511 21.953 -41.326 1.00 60.78 105 GLN A CA 1
ATOM 860 C C . GLN A 1 105 ? -1.361 23.444 -41.608 1.00 60.78 105 GLN A C 1
ATOM 862 O O . GLN A 1 105 ? -2.151 24.247 -41.113 1.00 60.78 105 GLN A O 1
ATOM 867 N N . ASN A 1 106 ? -0.299 23.824 -42.316 1.00 56.78 106 ASN A N 1
ATOM 868 C CA . ASN A 1 106 ? -0.197 25.173 -42.847 1.00 56.78 106 ASN A CA 1
ATOM 869 C C . ASN A 1 106 ? -1.405 25.364 -43.767 1.00 56.78 106 ASN A C 1
ATOM 871 O O . ASN A 1 106 ? -1.604 24.588 -44.705 1.00 56.78 106 ASN A O 1
ATOM 875 N N . PHE A 1 107 ? -2.257 26.331 -43.430 1.00 60.25 107 PHE A N 1
ATOM 876 C CA . PHE A 1 107 ? -3.434 26.660 -44.219 1.00 60.25 107 PHE A CA 1
ATOM 877 C C . PHE A 1 107 ? -3.006 26.959 -45.661 1.00 60.25 107 PHE A C 1
ATOM 879 O O . PHE A 1 107 ? -2.051 27.690 -45.903 1.00 60.25 107 PHE A O 1
ATOM 886 N N . THR A 1 108 ? -3.717 26.380 -46.624 1.00 58.78 108 THR A N 1
ATOM 887 C CA . THR A 1 108 ? -3.369 26.304 -48.054 1.00 58.78 108 THR A CA 1
ATOM 888 C C . THR A 1 108 ? -3.445 27.626 -48.832 1.00 58.78 108 THR A C 1
ATOM 890 O O . THR A 1 108 ? -3.479 27.595 -50.058 1.00 58.78 108 THR A O 1
ATOM 893 N N . TYR A 1 109 ? -3.481 28.782 -48.167 1.00 65.88 109 TYR A N 1
ATOM 894 C CA . TYR A 1 109 ? -3.727 30.073 -48.823 1.00 65.88 109 TYR A CA 1
ATOM 895 C C . TYR A 1 109 ? -2.459 30.846 -49.235 1.00 65.88 109 TYR A C 1
ATOM 897 O O . TYR A 1 109 ? -2.580 31.841 -49.935 1.00 65.88 109 TYR A O 1
ATOM 905 N N . GLU A 1 110 ? -1.247 30.379 -48.914 1.00 49.03 110 GLU A N 1
ATOM 906 C CA . GLU A 1 110 ? 0.020 30.987 -49.389 1.00 49.03 110 GLU A CA 1
ATOM 907 C C . GLU A 1 110 ? 0.453 30.496 -50.789 1.00 49.03 110 GLU A C 1
ATOM 909 O O . GLU A 1 110 ? 1.636 30.340 -51.084 1.00 49.03 110 GLU A O 1
ATOM 914 N N . LYS A 1 111 ? -0.509 30.223 -51.675 1.00 48.91 111 LYS A N 1
ATOM 915 C CA . LYS A 1 111 ? -0.259 30.081 -53.116 1.00 48.91 111 LYS A CA 1
ATOM 916 C C . LYS A 1 111 ? -1.011 31.180 -53.857 1.00 48.91 111 LYS A C 1
ATOM 918 O O . LYS A 1 111 ? -2.060 30.919 -54.443 1.00 48.91 111 LYS A O 1
ATOM 923 N N . VAL A 1 112 ? -0.468 32.391 -53.796 1.00 44.72 112 VAL A N 1
ATOM 924 C CA . VAL A 1 112 ? -0.741 33.476 -54.747 1.00 44.72 112 VAL A CA 1
ATOM 925 C C . VAL A 1 112 ? 0.599 34.039 -55.183 1.00 44.72 112 VAL A C 1
ATOM 927 O O . VAL A 1 112 ? 1.422 34.311 -54.283 1.00 44.72 112 VAL A O 1
#

Foldseek 3Di:
DVVVVVVVVVVVCLALVNLLVVLLVVVLCVLVVVLVVQVPDPDDDPVNNVVSVVVSVVVVVVCVPPPVVNSVVSLVVSVVVSVVVVGDNDRDPPPDPVPPPPPPPPPPPPPD

Radius of gyration: 22.61 Å; chains: 1; bounding box: 39×45×76 Å

Secondary structure (DSSP, 8-state):
-HHHHHHHHHHHHTSHHHHHHHHHHHHHHHHHHHHHHHHTSTT--HHHHHHHHHHHHHHHHHHHS--HHHHHHHHHHHHHHHHHTT---------------------TT---

Sequence (112 aa):
MARHEAKCLCKHIKQFKFVCSVVIWHDIINRINPVSKLLQKINVDISTAMQILENVLLYLKELRSNSDEGFNKFIFYATELGKEINVYLIFDFSIGRIEAQRVKQNFTYEKV

Organism: Schizaphis graminum (NCBI:txid13262)